Protein AF-A0AAV4IW61-F1 (afdb_monomer_lite)

Structure (mmCIF, N/CA/C/O backbone):
data_AF-A0AAV4IW61-F1
#
_entry.id   AF-A0AAV4IW61-F1
#
loop_
_atom_site.group_PDB
_atom_site.id
_atom_site.type_symbol
_atom_site.label_atom_id
_atom_site.label_alt_id
_atom_site.label_comp_id
_atom_site.label_asym_id
_atom_site.label_entity_id
_atom_site.label_seq_id
_atom_site.pdbx_PDB_ins_code
_atom_site.Cartn_x
_atom_site.Cartn_y
_atom_site.Cartn_z
_atom_site.occupancy
_atom_site.B_iso_or_equiv
_atom_site.auth_seq_id
_atom_site.auth_comp_id
_atom_site.auth_asym_id
_atom_site.auth_atom_id
_atom_site.pdbx_PDB_model_num
ATOM 1 N N . MET A 1 1 ? 26.195 14.854 27.427 1.00 45.41 1 MET A N 1
ATOM 2 C CA . MET A 1 1 ? 24.750 14.552 27.555 1.00 45.41 1 MET A CA 1
ATOM 3 C C . MET A 1 1 ? 24.148 14.431 26.154 1.00 45.41 1 MET A C 1
ATOM 5 O O . MET A 1 1 ? 24.002 15.440 25.475 1.00 45.41 1 MET A O 1
ATOM 9 N N . ILE A 1 2 ? 23.908 13.209 25.664 1.00 47.41 2 ILE A N 1
ATOM 10 C CA . ILE A 1 2 ? 23.413 12.971 24.295 1.00 47.41 2 ILE A CA 1
ATOM 11 C C . ILE A 1 2 ? 21.942 13.404 24.224 1.00 47.41 2 ILE A C 1
ATOM 13 O O . ILE A 1 2 ? 21.112 12.948 25.010 1.00 47.41 2 ILE A O 1
ATOM 17 N N . LYS A 1 3 ? 21.617 14.319 23.305 1.00 48.03 3 LYS A N 1
ATOM 18 C CA . LYS A 1 3 ? 20.256 14.839 23.116 1.00 48.03 3 LYS A CA 1
ATOM 19 C C . LYS A 1 3 ? 19.344 13.694 22.640 1.00 48.03 3 LYS A C 1
ATOM 21 O O . LYS A 1 3 ? 19.392 13.321 21.473 1.00 48.03 3 LYS A O 1
ATOM 26 N N . ARG A 1 4 ? 18.471 13.169 23.515 1.00 57.59 4 ARG A N 1
ATOM 27 C CA . ARG A 1 4 ? 17.447 12.120 23.245 1.00 57.59 4 ARG A CA 1
ATOM 28 C C . ARG A 1 4 ? 16.340 12.538 22.252 1.00 57.59 4 ARG A C 1
ATOM 30 O O . ARG A 1 4 ? 15.248 11.984 22.270 1.00 57.59 4 ARG A O 1
ATOM 37 N N . ARG A 1 5 ? 16.582 13.528 21.388 1.00 52.88 5 ARG A N 1
ATOM 38 C CA . ARG A 1 5 ? 15.567 14.106 20.490 1.00 52.88 5 ARG A CA 1
ATOM 39 C C . ARG A 1 5 ? 15.207 13.187 19.315 1.00 52.88 5 ARG A C 1
ATOM 41 O O . ARG A 1 5 ? 14.142 13.351 18.736 1.00 52.88 5 ARG A O 1
ATOM 48 N N . PHE A 1 6 ? 16.062 12.214 19.003 1.00 52.53 6 PHE A N 1
ATOM 49 C CA . PHE A 1 6 ? 15.903 11.299 17.870 1.00 52.53 6 PHE A CA 1
ATOM 50 C C . PHE A 1 6 ? 15.852 9.830 18.306 1.00 52.53 6 PHE A C 1
ATOM 52 O O . PHE A 1 6 ? 16.388 8.970 17.617 1.00 52.53 6 PHE A O 1
ATOM 59 N N . GLN A 1 7 ? 15.245 9.514 19.458 1.00 54.50 7 GLN A N 1
ATOM 60 C CA . GLN A 1 7 ? 14.867 8.119 19.697 1.00 54.50 7 GLN A CA 1
ATOM 61 C C . GLN A 1 7 ? 13.719 7.786 18.735 1.00 54.50 7 GLN A C 1
ATOM 63 O O . GLN A 1 7 ? 12.664 8.420 18.833 1.00 54.50 7 GLN A O 1
ATOM 68 N N . PRO A 1 8 ? 13.897 6.848 17.789 1.00 56.09 8 PRO A N 1
ATOM 69 C CA . PRO A 1 8 ? 12.793 6.445 16.942 1.00 56.09 8 PRO A CA 1
ATOM 70 C C . PRO A 1 8 ? 11.723 5.795 17.834 1.00 56.09 8 PRO A C 1
ATOM 72 O O . PRO A 1 8 ? 12.033 4.990 18.707 1.00 56.09 8 PRO A O 1
ATOM 75 N N . SER A 1 9 ? 10.442 6.116 17.619 1.00 58.41 9 SER A N 1
ATOM 76 C CA . SER A 1 9 ? 9.314 5.383 18.237 1.00 58.41 9 SER A CA 1
ATOM 77 C C . SER A 1 9 ? 9.185 3.943 17.715 1.00 58.41 9 SER A C 1
ATOM 79 O O . SER A 1 9 ? 8.286 3.196 18.104 1.00 58.41 9 SER A O 1
ATOM 81 N N . VAL A 1 10 ? 10.076 3.595 16.793 1.00 58.91 10 VAL A N 1
ATOM 82 C CA . VAL A 1 10 ? 10.196 2.347 16.074 1.00 58.91 10 VAL A CA 1
ATOM 83 C C . VAL A 1 10 ? 10.924 1.348 16.967 1.00 58.91 10 VAL A C 1
ATOM 85 O O . VAL A 1 10 ? 12.098 1.534 17.283 1.00 58.91 10 VAL A O 1
ATOM 88 N N . ASN A 1 11 ? 10.232 0.287 17.380 1.00 65.56 11 ASN A N 1
ATOM 89 C CA . ASN A 1 11 ? 10.890 -0.837 18.036 1.00 65.56 11 ASN A CA 1
ATOM 90 C C . ASN A 1 11 ? 11.551 -1.681 16.938 1.00 65.56 11 ASN A C 1
ATOM 92 O O . ASN A 1 11 ? 10.862 -2.354 16.167 1.00 65.56 11 ASN A O 1
ATOM 96 N N . ILE A 1 12 ? 12.871 -1.554 16.805 1.00 69.50 12 ILE A N 1
ATOM 97 C CA . ILE A 1 12 ? 13.660 -2.328 15.846 1.00 69.50 12 ILE A CA 1
ATOM 98 C C . ILE A 1 12 ? 13.653 -3.775 16.331 1.00 69.50 12 ILE A C 1
ATOM 100 O O . ILE A 1 12 ? 14.231 -4.084 17.369 1.00 69.50 12 ILE A O 1
ATOM 104 N N . ALA A 1 13 ? 12.974 -4.647 15.589 1.00 63.84 13 ALA A N 1
ATOM 105 C CA . ALA A 1 13 ? 12.848 -6.048 15.957 1.00 63.84 13 ALA A CA 1
ATOM 106 C C . ALA A 1 13 ? 14.094 -6.823 15.523 1.00 63.84 13 ALA A C 1
ATOM 108 O O . ALA A 1 13 ? 14.669 -7.550 16.328 1.00 63.84 13 ALA A O 1
ATOM 109 N N . GLN A 1 14 ? 14.513 -6.666 14.260 1.00 76.12 14 GLN A N 1
ATOM 110 C CA . GLN A 1 14 ? 15.687 -7.334 13.689 1.00 76.12 14 GLN A CA 1
ATOM 111 C C . GLN A 1 14 ? 16.243 -6.541 12.501 1.00 76.12 14 GLN A C 1
ATOM 113 O O . GLN A 1 14 ? 15.472 -6.025 11.698 1.00 76.12 14 GLN A O 1
ATOM 118 N N . THR A 1 15 ? 17.563 -6.524 12.335 1.00 81.69 15 THR A N 1
ATOM 119 C CA . THR A 1 15 ? 18.240 -6.004 11.135 1.00 81.69 15 THR A CA 1
ATOM 120 C C . THR A 1 15 ? 19.211 -7.065 10.630 1.00 81.69 15 THR A C 1
ATOM 122 O O . THR A 1 15 ? 19.866 -7.719 11.441 1.00 81.69 15 THR A O 1
ATOM 125 N N . ARG A 1 16 ? 19.280 -7.272 9.312 1.00 84.31 16 ARG A N 1
ATOM 126 C CA . ARG A 1 16 ? 20.153 -8.261 8.664 1.00 84.31 16 ARG A CA 1
ATOM 127 C C . ARG A 1 16 ? 20.730 -7.671 7.378 1.00 84.31 16 ARG A C 1
ATOM 129 O O . ARG A 1 16 ? 19.983 -7.072 6.609 1.00 84.31 16 ARG A O 1
ATOM 136 N N . SER A 1 17 ? 22.024 -7.851 7.144 1.00 82.06 17 SER A N 1
ATOM 137 C CA . SER A 1 17 ? 22.657 -7.611 5.845 1.00 82.06 17 SER A CA 1
ATOM 138 C C . SER A 1 17 ? 22.872 -8.940 5.123 1.00 82.06 17 SER A C 1
ATOM 140 O O . SER A 1 17 ? 23.081 -9.976 5.758 1.00 82.06 17 SER A O 1
ATOM 142 N N . PHE A 1 18 ? 22.786 -8.911 3.798 1.00 80.44 18 PHE A N 1
ATOM 143 C CA . PHE A 1 18 ? 23.004 -10.053 2.918 1.00 80.44 18 PHE A CA 1
ATOM 144 C C . PHE A 1 18 ? 24.086 -9.676 1.898 1.00 80.44 18 PHE A C 1
ATOM 146 O O . PHE A 1 18 ? 23.775 -9.119 0.839 1.00 80.44 18 PHE A O 1
ATOM 153 N N . PRO A 1 19 ? 25.363 -9.940 2.225 1.00 75.75 19 PRO A N 1
ATOM 154 C CA . PRO A 1 19 ? 26.474 -9.695 1.315 1.00 75.75 19 PRO A CA 1
ATOM 155 C C . PRO A 1 19 ? 26.331 -10.545 0.048 1.00 75.75 19 PRO A C 1
ATOM 157 O O . PRO A 1 19 ? 26.047 -11.740 0.134 1.00 75.75 19 PRO A O 1
ATOM 160 N N . GLY A 1 20 ? 26.512 -9.936 -1.126 1.00 73.81 20 GLY A N 1
ATOM 161 C CA . GLY A 1 20 ? 26.449 -10.641 -2.414 1.00 73.81 20 GLY A CA 1
ATOM 162 C C . GLY A 1 20 ? 25.045 -11.066 -2.863 1.00 73.81 20 GLY A C 1
ATOM 163 O O . GLY A 1 20 ? 24.922 -11.920 -3.736 1.00 73.81 20 GLY A O 1
ATOM 164 N N . ALA A 1 21 ? 23.986 -10.499 -2.273 1.00 64.75 21 ALA A N 1
ATOM 165 C CA . ALA A 1 21 ? 22.602 -10.800 -2.646 1.00 64.75 21 ALA A CA 1
ATOM 166 C C . ALA A 1 21 ? 22.164 -10.203 -3.998 1.00 64.75 21 ALA A C 1
ATOM 168 O O . ALA A 1 21 ? 21.116 -10.598 -4.506 1.00 64.75 21 ALA A O 1
ATOM 169 N N . ASP A 1 22 ? 22.945 -9.284 -4.576 1.00 69.06 22 ASP A N 1
ATOM 170 C CA . ASP A 1 22 ? 22.697 -8.709 -5.899 1.00 69.06 22 ASP A CA 1
ATOM 171 C C . AS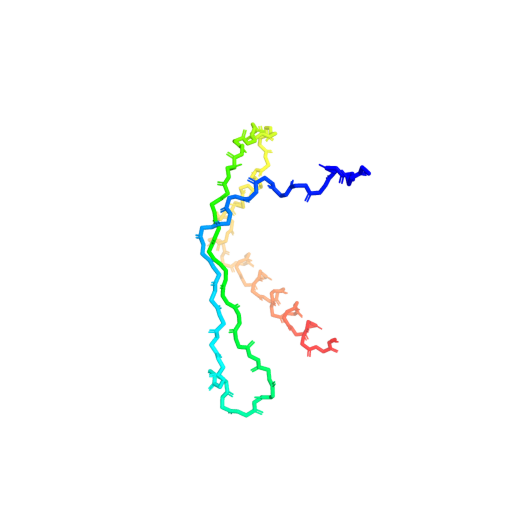P A 1 22 ? 23.861 -9.047 -6.843 1.00 69.06 22 ASP A C 1
ATOM 173 O O . ASP A 1 22 ? 25.007 -8.640 -6.634 1.00 69.06 22 ASP A O 1
ATOM 177 N N . VAL A 1 23 ? 23.588 -9.872 -7.857 1.00 61.16 23 VAL A N 1
ATOM 178 C CA . VAL A 1 23 ? 24.609 -10.408 -8.767 1.00 61.16 23 VAL A CA 1
ATOM 179 C C . VAL A 1 23 ? 24.939 -9.338 -9.807 1.00 61.16 23 VAL A C 1
ATOM 181 O O .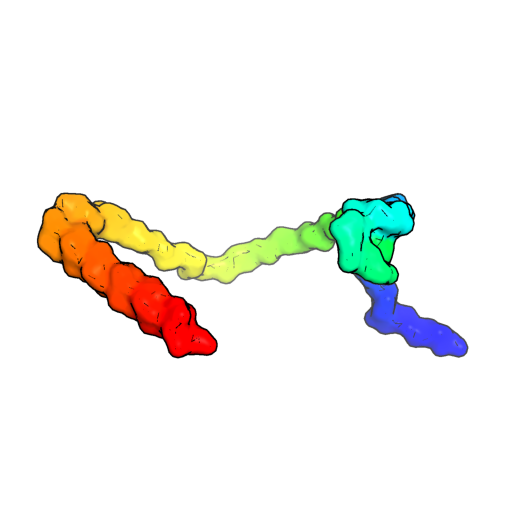 VAL A 1 23 ? 24.361 -9.311 -10.890 1.00 61.16 23 VAL A O 1
ATOM 184 N N . GLY A 1 24 ? 25.865 -8.441 -9.461 1.00 70.56 24 GLY A N 1
ATOM 185 C CA . GLY A 1 24 ? 26.369 -7.393 -10.359 1.00 70.56 24 GLY A CA 1
ATOM 186 C C . GLY A 1 24 ? 26.511 -5.999 -9.743 1.00 70.56 24 GLY A C 1
ATOM 187 O O . GLY A 1 24 ? 26.959 -5.092 -10.439 1.00 70.56 24 GLY A O 1
ATOM 188 N N . SER A 1 25 ? 26.165 -5.821 -8.464 1.00 70.56 25 SER A N 1
ATOM 189 C CA . SER A 1 25 ? 26.373 -4.575 -7.720 1.00 70.56 25 SER A CA 1
ATOM 190 C C . SER A 1 25 ? 27.410 -4.779 -6.611 1.00 70.56 25 SER A C 1
ATOM 192 O O . SER A 1 25 ? 27.489 -5.843 -6.003 1.00 70.56 25 SER A O 1
ATOM 194 N N . ASP A 1 26 ? 28.213 -3.754 -6.335 1.00 80.38 26 ASP A N 1
ATOM 195 C CA . ASP A 1 26 ? 29.104 -3.671 -5.172 1.00 80.38 26 ASP A CA 1
ATOM 196 C C . ASP A 1 26 ? 28.352 -3.306 -3.874 1.00 80.38 26 ASP A C 1
ATOM 198 O O . ASP A 1 26 ? 28.967 -3.074 -2.832 1.00 80.38 26 ASP A O 1
ATOM 202 N N . HIS A 1 27 ? 27.017 -3.253 -3.919 1.00 80.69 27 HIS A N 1
ATOM 203 C CA . HIS A 1 27 ? 26.164 -2.945 -2.778 1.00 80.69 27 HIS A CA 1
ATOM 204 C C . HIS A 1 27 ? 25.668 -4.201 -2.049 1.00 80.69 27 HIS A C 1
ATOM 206 O O . HIS A 1 27 ? 25.341 -5.225 -2.647 1.00 80.69 27 HIS A O 1
ATOM 212 N N . GLU A 1 28 ? 25.557 -4.101 -0.722 1.00 80.50 28 GLU A N 1
ATOM 213 C CA . GLU A 1 28 ? 24.954 -5.139 0.115 1.00 80.50 28 GLU A CA 1
ATOM 214 C C . GLU A 1 28 ? 23.463 -4.870 0.335 1.00 80.50 28 GLU A C 1
ATOM 216 O O . GLU A 1 28 ? 23.052 -3.754 0.669 1.00 80.50 28 GLU A O 1
ATOM 221 N N . LEU A 1 29 ? 22.641 -5.915 0.228 1.00 83.25 29 LEU A N 1
ATOM 222 C CA . LEU A 1 29 ? 21.232 -5.819 0.586 1.00 83.25 29 LEU A CA 1
ATOM 223 C C . LEU A 1 29 ? 21.101 -5.734 2.109 1.00 83.25 29 LEU A C 1
ATOM 225 O O . LEU A 1 29 ? 21.525 -6.636 2.830 1.00 83.25 29 LEU A O 1
ATOM 229 N N . VAL A 1 30 ? 20.447 -4.688 2.611 1.00 84.19 30 VAL A N 1
ATOM 230 C CA . VAL A 1 30 ? 20.158 -4.531 4.042 1.00 84.19 30 VAL A CA 1
ATOM 231 C C . VAL A 1 30 ? 18.653 -4.563 4.269 1.00 84.19 30 VAL A C 1
ATOM 233 O O . VAL A 1 30 ? 17.903 -3.776 3.697 1.00 84.19 30 VAL A O 1
ATOM 236 N N . VAL A 1 31 ? 18.206 -5.463 5.144 1.00 86.94 31 VAL A N 1
ATOM 237 C CA . VAL A 1 31 ? 16.801 -5.636 5.518 1.00 86.94 31 VAL A CA 1
ATOM 238 C C . VAL A 1 31 ? 16.622 -5.307 6.994 1.00 86.94 31 VAL A C 1
ATOM 240 O O . VAL A 1 31 ? 17.330 -5.822 7.858 1.00 86.94 31 VAL A O 1
ATOM 243 N N . MET A 1 32 ? 15.624 -4.482 7.301 1.00 86.62 32 MET A N 1
ATOM 244 C CA . MET A 1 32 ? 15.243 -4.143 8.669 1.00 86.62 32 MET A CA 1
ATOM 245 C C . MET A 1 32 ? 13.771 -4.474 8.900 1.00 86.62 32 MET A C 1
ATOM 247 O O . MET A 1 32 ? 12.894 -4.042 8.159 1.00 86.62 32 MET A O 1
ATOM 251 N N . THR A 1 33 ? 13.502 -5.207 9.974 1.00 84.50 33 THR A N 1
ATOM 252 C CA . THR A 1 33 ? 12.164 -5.463 10.502 1.00 84.50 33 THR A CA 1
ATOM 253 C C . THR A 1 33 ? 11.934 -4.578 11.712 1.00 84.50 33 THR A C 1
ATOM 255 O O . THR A 1 33 ? 12.702 -4.608 12.678 1.00 84.50 33 THR A O 1
ATOM 258 N N . PHE A 1 34 ? 10.846 -3.818 11.696 1.00 83.88 34 PHE A N 1
ATOM 259 C CA . PHE A 1 34 ? 10.500 -2.951 12.805 1.00 83.88 34 PHE A CA 1
ATOM 260 C C . PHE A 1 34 ? 9.004 -2.922 13.106 1.00 83.88 34 PHE A C 1
ATOM 262 O O . PHE A 1 34 ? 8.163 -3.004 12.214 1.00 83.88 34 PHE A O 1
ATOM 269 N N . ALA A 1 35 ? 8.676 -2.776 14.389 1.00 80.19 35 ALA A N 1
ATOM 270 C CA . ALA A 1 35 ? 7.310 -2.654 14.870 1.00 80.19 35 ALA A CA 1
ATOM 271 C C . ALA A 1 35 ? 6.918 -1.175 15.003 1.00 80.19 35 ALA A C 1
ATOM 273 O O . ALA A 1 35 ? 7.469 -0.429 15.821 1.00 80.19 35 ALA A O 1
ATOM 274 N N . LEU A 1 36 ? 5.931 -0.759 14.205 1.00 78.56 36 LEU A N 1
ATOM 275 C CA . LEU A 1 36 ? 5.336 0.574 14.266 1.00 78.56 36 LEU A CA 1
ATOM 276 C C . LEU A 1 36 ? 4.088 0.581 15.146 1.00 78.56 36 LEU A C 1
ATOM 278 O O . LEU A 1 36 ? 3.100 -0.095 14.864 1.00 78.56 36 LEU A O 1
ATOM 282 N N . ARG A 1 37 ? 4.083 1.437 16.169 1.00 79.06 37 ARG A N 1
ATOM 283 C CA . ARG A 1 37 ? 2.860 1.776 16.904 1.00 79.06 37 ARG A CA 1
ATOM 284 C C . ARG A 1 37 ? 2.148 2.915 16.183 1.00 79.06 37 ARG A C 1
ATOM 286 O O . ARG A 1 37 ? 2.438 4.087 16.413 1.00 79.06 37 ARG A O 1
ATOM 293 N N . LEU A 1 38 ? 1.220 2.571 15.298 1.00 78.81 38 LEU A N 1
ATOM 294 C CA . LEU A 1 38 ? 0.405 3.558 14.593 1.00 78.81 38 LEU A CA 1
ATOM 295 C C . LEU A 1 38 ? -0.713 4.076 15.507 1.00 78.81 38 LEU A C 1
ATOM 297 O O . LEU A 1 38 ? -1.408 3.305 16.168 1.00 78.81 38 LEU A O 1
ATOM 301 N N . LYS A 1 39 ? -0.922 5.394 15.528 1.00 81.44 39 LYS A N 1
ATOM 302 C CA . LYS A 1 39 ? -2.095 6.000 16.167 1.00 81.44 39 LYS A CA 1
ATOM 303 C C . LYS A 1 39 ? -3.216 6.091 15.140 1.00 81.44 39 LYS A C 1
ATOM 305 O O . LYS A 1 39 ? -3.018 6.633 14.055 1.00 81.44 39 LYS A O 1
ATOM 310 N N . LYS A 1 40 ? -4.417 5.628 15.498 1.00 78.75 40 LYS A N 1
ATOM 311 C CA . LYS A 1 40 ? -5.615 5.855 14.683 1.00 78.75 40 LYS A CA 1
ATOM 312 C C . LYS A 1 40 ? -5.867 7.358 14.600 1.00 78.75 40 LYS A C 1
ATOM 314 O O . LYS A 1 40 ? -6.262 7.983 15.585 1.00 78.75 40 LYS A O 1
ATOM 319 N N . ASN A 1 41 ? -5.627 7.941 13.432 1.00 75.44 41 ASN A N 1
ATOM 320 C CA . ASN A 1 41 ? -6.029 9.313 13.187 1.00 75.44 41 ASN A CA 1
ATOM 321 C C . ASN A 1 41 ? -7.559 9.325 13.063 1.00 75.44 41 ASN A C 1
ATOM 323 O O . ASN A 1 41 ? -8.127 8.524 12.312 1.00 75.44 41 ASN A O 1
ATOM 327 N N . LYS A 1 42 ? -8.249 10.178 13.833 1.00 76.31 42 LYS A N 1
ATOM 328 C CA . LYS A 1 42 ? -9.680 10.405 13.599 1.00 76.31 42 LYS A CA 1
ATOM 329 C C . LYS A 1 42 ? -9.757 10.969 12.185 1.00 76.31 42 LYS A C 1
ATOM 331 O O . LYS 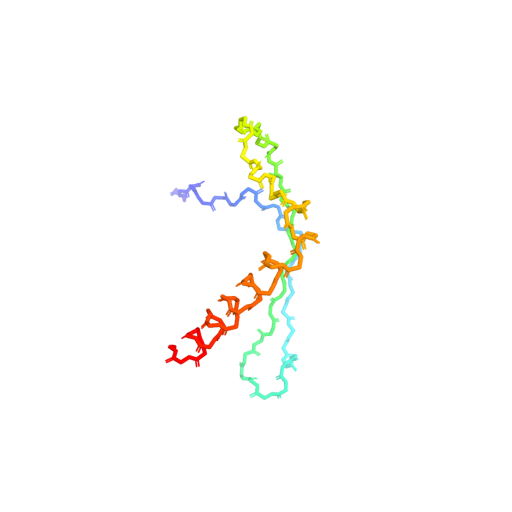A 1 42 ? -9.145 12.003 11.927 1.00 76.31 42 LYS A O 1
ATOM 336 N N . LYS A 1 43 ? -10.418 10.260 11.261 1.00 66.19 43 LYS A N 1
ATOM 337 C CA . LYS A 1 43 ? -10.641 10.780 9.908 1.00 66.19 43 LYS A CA 1
ATOM 338 C C . LYS A 1 43 ? -11.182 12.200 10.081 1.00 66.19 43 LYS A C 1
ATOM 340 O O . LYS A 1 43 ? -12.199 12.371 10.753 1.00 66.19 43 LYS A O 1
ATOM 345 N N . ARG A 1 44 ? -10.501 13.210 9.527 1.00 63.16 44 ARG A N 1
ATOM 346 C CA . ARG A 1 44 ? -11.195 14.466 9.226 1.00 63.16 44 ARG A CA 1
ATOM 347 C C . ARG A 1 44 ? -12.404 14.047 8.380 1.00 63.16 44 ARG A C 1
ATOM 349 O O . ARG A 1 44 ? -12.255 13.156 7.540 1.00 63.16 44 ARG A O 1
ATOM 356 N N . GLY A 1 45 ? -13.595 14.543 8.721 1.00 66.56 45 GLY A N 1
ATOM 357 C CA . GLY A 1 45 ? -14.853 14.147 8.079 1.00 66.56 45 GLY A CA 1
ATOM 358 C C . GLY A 1 45 ? -14.739 14.106 6.551 1.00 66.56 45 GLY A C 1
ATOM 359 O O . GLY A 1 45 ? -13.904 14.805 5.988 1.00 66.56 45 GLY A O 1
ATOM 360 N N . ASN A 1 46 ? -15.531 13.227 5.926 1.00 63.16 46 ASN A N 1
ATOM 361 C CA . ASN A 1 46 ? -15.586 12.915 4.490 1.00 63.16 46 ASN A CA 1
ATOM 362 C C . ASN A 1 46 ? -14.543 13.612 3.598 1.00 63.16 46 ASN A C 1
ATOM 364 O O . ASN A 1 46 ? -14.826 14.617 2.960 1.00 63.16 46 ASN A O 1
ATOM 368 N N . ILE A 1 47 ? -13.378 12.982 3.447 1.00 61.19 47 ILE A N 1
ATOM 369 C CA . ILE A 1 47 ? -12.585 13.123 2.221 1.00 61.19 47 ILE A CA 1
ATOM 370 C C . ILE A 1 47 ? -12.508 11.744 1.579 1.00 61.19 47 ILE A C 1
ATOM 372 O O . ILE A 1 47 ? -11.479 11.076 1.551 1.00 61.19 47 ILE A O 1
ATOM 376 N N . ARG A 1 48 ? -13.660 11.267 1.121 1.00 58.56 48 ARG A N 1
ATOM 377 C CA . ARG A 1 48 ? -13.690 10.329 0.010 1.00 58.56 48 ARG A CA 1
ATOM 378 C C . ARG A 1 48 ? -14.469 11.065 -1.057 1.00 58.56 48 ARG A C 1
ATOM 380 O O . ARG A 1 48 ? -15.688 11.155 -0.954 1.00 58.56 48 ARG A O 1
ATOM 387 N N . ILE A 1 49 ? -13.762 11.631 -2.033 1.00 63.44 49 ILE A N 1
ATOM 388 C CA . ILE A 1 49 ? -14.390 11.907 -3.321 1.00 63.44 49 ILE A CA 1
ATOM 389 C C . ILE A 1 49 ? -14.806 10.520 -3.800 1.00 63.44 49 ILE A C 1
ATOM 391 O O . ILE A 1 49 ? -13.978 9.698 -4.190 1.00 63.44 49 ILE A O 1
ATOM 395 N N . LYS A 1 50 ? -16.069 10.174 -3.561 1.00 65.00 50 LYS A N 1
ATOM 396 C CA . LYS A 1 50 ? -16.638 8.931 -4.045 1.00 65.00 50 LYS A CA 1
ATOM 397 C C . LYS A 1 50 ? -16.812 9.202 -5.529 1.00 65.00 50 LYS A C 1
ATOM 399 O O . LYS A 1 50 ? -17.705 9.956 -5.897 1.00 65.00 50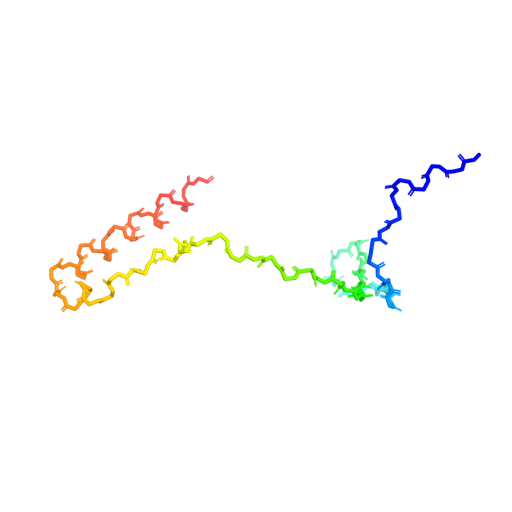 LYS A O 1
ATOM 404 N N . PHE A 1 51 ? -15.878 8.717 -6.342 1.00 73.88 51 PHE A N 1
ATOM 405 C CA . PHE A 1 51 ? -16.036 8.795 -7.784 1.00 73.88 51 PHE A CA 1
ATOM 406 C C . PHE A 1 51 ? -17.380 8.159 -8.123 1.00 73.88 51 PHE A C 1
ATOM 408 O O . PHE A 1 51 ? -17.681 7.050 -7.672 1.00 73.88 51 PHE A O 1
ATOM 415 N N . ASP A 1 52 ? -18.213 8.917 -8.825 1.00 77.06 52 ASP A N 1
ATOM 416 C CA . ASP A 1 52 ? -19.514 8.452 -9.270 1.00 77.06 52 ASP A CA 1
ATOM 417 C C . ASP A 1 52 ? -19.302 7.531 -10.473 1.00 77.06 52 ASP A C 1
ATOM 419 O O . ASP A 1 52 ? -19.283 7.961 -11.624 1.00 77.06 52 ASP A O 1
ATOM 423 N N . VAL A 1 53 ? -19.041 6.259 -10.174 1.00 80.19 53 VAL A N 1
ATOM 424 C CA . VAL A 1 53 ? -18.774 5.217 -11.173 1.00 80.19 53 VAL A CA 1
ATOM 425 C C . VAL A 1 53 ? -19.999 4.897 -12.024 1.00 80.19 53 VAL A C 1
ATOM 427 O O . VAL A 1 53 ? -19.849 4.293 -13.083 1.00 80.19 53 VAL A O 1
ATOM 430 N N . ASP A 1 54 ? -21.198 5.322 -11.615 1.00 84.44 54 ASP A N 1
ATOM 431 C CA . ASP A 1 54 ? -22.399 5.138 -12.428 1.00 84.44 54 ASP A CA 1
ATOM 432 C C . ASP A 1 54 ? -22.353 6.003 -13.692 1.00 84.44 54 ASP A C 1
ATOM 434 O O . ASP A 1 54 ? -22.869 5.591 -14.730 1.00 84.44 54 ASP A O 1
ATOM 438 N N . LYS A 1 55 ? -21.630 7.131 -13.663 1.00 81.50 55 LYS A N 1
ATOM 439 C CA . LYS A 1 55 ? -21.403 7.972 -14.849 1.00 81.50 55 LYS A CA 1
ATOM 440 C C . LYS A 1 55 ? -20.567 7.285 -15.928 1.00 81.50 55 LYS A C 1
ATOM 442 O O . LYS A 1 55 ? -20.725 7.605 -17.096 1.00 81.50 55 LYS A O 1
ATOM 447 N N . LEU A 1 56 ? -19.717 6.320 -15.568 1.00 82.69 56 LEU A N 1
ATOM 448 C CA . LEU A 1 56 ? -18.906 5.563 -16.534 1.00 82.69 56 LEU A CA 1
ATOM 449 C C . LEU A 1 56 ? -19.712 4.502 -17.298 1.00 82.69 56 LEU A C 1
ATOM 451 O O . LEU A 1 56 ? -19.179 3.883 -18.214 1.00 82.69 56 LEU A O 1
ATOM 455 N N . LYS A 1 57 ? -20.979 4.271 -16.928 1.00 87.75 57 LYS A N 1
ATOM 456 C CA . LYS A 1 57 ? -21.870 3.361 -17.662 1.00 87.75 57 LYS A CA 1
ATOM 457 C C . LYS A 1 57 ? -22.428 3.989 -18.939 1.00 87.75 57 LYS A C 1
ATOM 459 O O . LYS A 1 57 ? -22.870 3.250 -19.813 1.00 87.75 57 LYS A O 1
ATOM 464 N N . ASP A 1 58 ? -22.429 5.319 -19.043 1.00 92.31 58 ASP A N 1
ATOM 465 C CA . ASP A 1 58 ? -22.779 6.005 -20.286 1.00 92.31 58 ASP A CA 1
ATOM 466 C C . ASP A 1 58 ? -21.644 5.800 -21.307 1.00 92.31 58 ASP A C 1
ATOM 468 O O . ASP A 1 58 ? -20.506 6.207 -21.036 1.00 92.31 58 ASP A O 1
ATOM 472 N N . PRO A 1 59 ? -21.922 5.197 -22.477 1.00 90.62 59 PRO A N 1
ATOM 473 C CA . PRO A 1 59 ? -20.907 4.934 -23.492 1.00 90.62 59 PRO A CA 1
ATOM 474 C C . PRO A 1 59 ? -20.139 6.186 -23.930 1.00 90.62 59 PRO A C 1
ATOM 476 O O . PRO A 1 59 ? -18.937 6.102 -24.168 1.00 90.62 59 PRO A O 1
ATOM 479 N N . ASN A 1 60 ? -20.798 7.347 -23.988 1.00 89.31 60 ASN A N 1
ATOM 480 C CA . ASN A 1 60 ? -20.170 8.594 -24.435 1.00 89.31 60 ASN A CA 1
ATOM 481 C C . ASN A 1 60 ? -19.189 9.145 -23.391 1.00 89.31 60 ASN A C 1
ATOM 483 O O . ASN A 1 60 ? -18.150 9.724 -23.718 1.00 89.31 60 ASN A O 1
ATOM 487 N N . ILE A 1 61 ? -19.518 8.961 -22.111 1.00 86.94 61 ILE A N 1
ATOM 488 C CA . ILE A 1 61 ? -18.660 9.378 -20.999 1.00 86.94 61 ILE A CA 1
ATOM 489 C C . ILE A 1 61 ? -17.461 8.434 -20.902 1.00 86.94 61 ILE A C 1
ATOM 491 O O . ILE A 1 61 ? -16.339 8.884 -20.671 1.00 86.94 61 ILE A O 1
ATOM 495 N N . HIS A 1 62 ? -17.679 7.140 -21.136 1.00 89.50 62 HIS A N 1
ATOM 496 C CA . HIS A 1 62 ? -16.629 6.131 -21.126 1.00 89.50 62 HIS A CA 1
ATOM 497 C C . HIS A 1 62 ? -15.563 6.374 -22.205 1.00 89.50 62 HIS A C 1
ATOM 499 O O . HIS A 1 62 ? -14.372 6.361 -21.896 1.00 89.50 62 HIS A O 1
ATOM 505 N N . THR A 1 63 ? -15.966 6.642 -23.451 1.00 89.69 63 THR A N 1
ATOM 506 C CA . THR A 1 63 ? -15.021 6.907 -24.552 1.00 89.69 63 THR A CA 1
ATOM 507 C C . THR A 1 63 ? -14.200 8.170 -24.311 1.00 89.69 63 THR A C 1
ATOM 509 O O . THR A 1 63 ? -12.981 8.154 -24.461 1.00 89.69 63 THR A O 1
ATOM 512 N N . THR A 1 64 ? -14.852 9.247 -23.869 1.00 89.50 64 THR A N 1
ATOM 513 C CA . THR A 1 64 ? -14.179 10.517 -23.558 1.00 89.50 64 THR A CA 1
ATOM 514 C C . THR A 1 64 ? -13.184 10.346 -22.409 1.00 89.50 64 THR A C 1
ATOM 516 O O . THR A 1 64 ? -12.079 10.878 -22.444 1.00 89.50 64 THR A O 1
ATOM 519 N N . PHE A 1 65 ? -13.556 9.571 -21.388 1.00 88.00 65 PHE A N 1
ATOM 520 C CA . PHE A 1 65 ? -12.679 9.276 -20.260 1.00 88.00 65 PHE A CA 1
ATOM 521 C C . PHE A 1 65 ? -11.438 8.474 -20.678 1.00 88.00 65 PHE A C 1
ATOM 523 O O . PHE A 1 65 ? -10.341 8.784 -20.221 1.00 88.00 65 PHE A O 1
ATOM 530 N N . GLN A 1 66 ? -11.589 7.484 -21.563 1.00 89.31 66 GLN A N 1
ATOM 531 C CA . GLN A 1 66 ? -10.463 6.702 -22.083 1.00 89.31 66 GLN A CA 1
ATOM 532 C C . GLN A 1 66 ? -9.488 7.547 -22.908 1.00 89.31 66 GLN A C 1
ATOM 534 O O . GLN A 1 66 ? -8.287 7.470 -22.662 1.00 89.31 66 GLN A O 1
ATOM 539 N N . ALA A 1 67 ? -9.993 8.393 -23.811 1.00 88.88 67 ALA A N 1
ATOM 540 C CA . ALA A 1 67 ? -9.153 9.270 -24.629 1.00 88.88 67 ALA A CA 1
ATOM 541 C C . ALA A 1 67 ? -8.271 10.191 -23.766 1.00 88.88 67 ALA A C 1
ATOM 543 O O . ALA A 1 67 ? -7.064 10.274 -23.976 1.00 88.88 67 ALA A O 1
ATOM 544 N N . ASN A 1 68 ? -8.849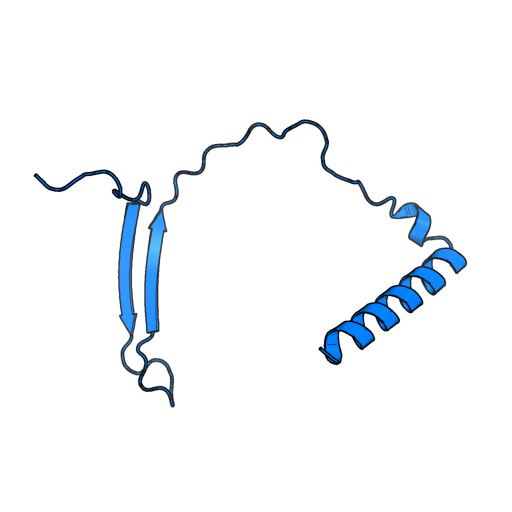 10.796 -22.722 1.00 87.19 68 ASN A N 1
ATOM 545 C CA . ASN A 1 68 ? -8.105 11.663 -21.804 1.00 87.19 68 ASN A CA 1
ATOM 546 C C . ASN A 1 68 ? -7.000 10.907 -21.041 1.00 87.19 68 ASN A C 1
ATOM 548 O O . ASN A 1 68 ? -5.910 11.435 -20.843 1.00 87.19 68 ASN A O 1
ATOM 552 N N . ILE A 1 69 ? -7.252 9.657 -20.628 1.00 90.44 69 ILE A N 1
ATOM 553 C CA . ILE A 1 69 ? -6.224 8.836 -19.966 1.00 90.44 69 ILE A CA 1
ATOM 554 C C . ILE A 1 69 ? -5.064 8.543 -20.920 1.00 90.44 69 ILE A C 1
ATOM 556 O O . ILE A 1 69 ? -3.905 8.553 -20.504 1.00 90.44 69 ILE A O 1
ATOM 560 N N . GLU A 1 70 ? -5.357 8.251 -22.185 1.00 87.50 70 GLU A N 1
ATOM 561 C CA . GLU A 1 70 ? -4.332 7.948 -23.184 1.00 87.50 70 GLU A CA 1
ATOM 562 C C . GLU A 1 70 ? -3.451 9.165 -23.489 1.00 87.50 70 GLU A C 1
ATOM 564 O O . GLU A 1 70 ? -2.227 9.020 -23.560 1.00 87.50 70 GLU A O 1
ATOM 569 N N . GLU A 1 71 ? -4.041 10.359 -23.580 1.00 86.88 71 GLU A N 1
ATOM 570 C CA . GLU A 1 71 ? -3.313 11.627 -23.724 1.00 86.88 71 GLU A CA 1
ATOM 571 C C . GLU A 1 71 ? -2.388 11.896 -22.523 1.00 86.88 71 GLU A C 1
ATOM 573 O O . GLU A 1 71 ? -1.196 12.185 -22.695 1.00 86.88 71 GLU A O 1
ATOM 578 N N . ASP A 1 72 ? -2.893 11.712 -21.301 1.00 82.94 72 ASP A N 1
ATOM 579 C CA . ASP A 1 72 ? -2.122 11.893 -20.067 1.00 82.94 72 ASP A CA 1
ATOM 580 C C . ASP A 1 72 ? -0.954 10.895 -19.961 1.00 82.94 72 ASP A C 1
ATOM 582 O O . ASP A 1 72 ? 0.169 11.257 -19.584 1.00 82.94 72 ASP A O 1
ATOM 586 N N . LEU A 1 73 ? -1.174 9.635 -20.346 1.00 80.06 73 LEU A N 1
ATOM 587 C CA . LEU A 1 73 ? -0.123 8.614 -20.389 1.00 80.06 73 LEU A CA 1
ATOM 588 C C . LEU A 1 73 ? 0.947 8.925 -21.441 1.00 80.06 73 LEU A C 1
ATOM 590 O O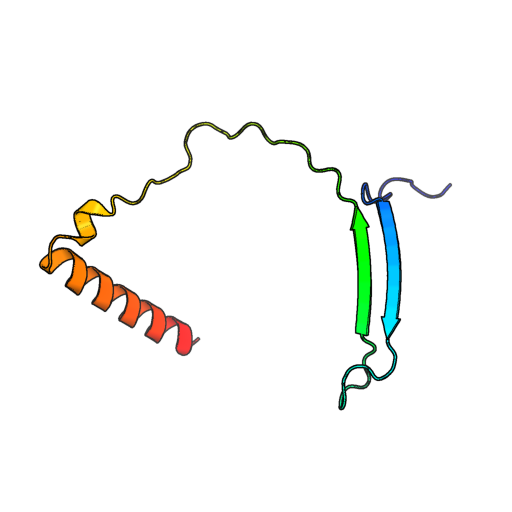 . LEU A 1 73 ? 2.127 8.633 -21.219 1.00 80.06 73 LEU A O 1
ATOM 594 N N . HIS A 1 74 ? 0.557 9.505 -22.577 1.00 76.25 74 HIS A N 1
ATOM 595 C CA . HIS A 1 74 ? 1.495 9.896 -23.624 1.00 76.25 74 HIS A CA 1
ATOM 596 C C . HIS A 1 74 ? 2.355 11.092 -23.210 1.00 76.25 74 HIS A C 1
ATOM 598 O O . HIS A 1 74 ? 3.565 11.073 -23.444 1.00 76.25 74 HIS A O 1
ATOM 604 N N . SER A 1 75 ? 1.764 12.094 -22.552 1.00 73.12 75 SER A N 1
ATOM 605 C CA . SER A 1 75 ? 2.507 13.259 -22.053 1.00 73.12 75 SER A CA 1
ATOM 606 C C . SER A 1 75 ? 3.518 12.883 -20.962 1.00 73.12 75 SER A C 1
ATOM 608 O O . SER A 1 75 ? 4.639 13.385 -20.957 1.00 73.12 75 SER A O 1
ATOM 610 N N . THR A 1 76 ? 3.170 11.922 -20.099 1.00 69.81 76 THR A N 1
ATOM 611 C CA . THR A 1 76 ? 4.025 11.462 -18.990 1.00 69.81 76 THR A CA 1
ATOM 612 C C . THR A 1 76 ? 5.228 10.634 -19.462 1.00 69.81 76 THR A C 1
ATOM 614 O O . THR A 1 76 ? 6.236 10.565 -18.769 1.00 69.81 76 THR A O 1
ATOM 617 N N . ARG A 1 77 ? 5.161 9.998 -20.640 1.00 60.03 77 ARG A N 1
ATOM 618 C CA . ARG A 1 77 ? 6.272 9.198 -21.199 1.00 60.03 77 ARG A CA 1
ATOM 619 C C . ARG A 1 77 ? 7.345 10.023 -21.914 1.00 60.03 77 ARG A C 1
ATOM 621 O O . ARG A 1 77 ? 8.363 9.457 -22.302 1.00 60.03 77 ARG A O 1
ATOM 628 N N . LEU A 1 78 ? 7.110 11.317 -22.124 1.00 55.91 78 LEU A N 1
ATOM 629 C CA . LEU A 1 78 ? 8.004 12.216 -22.862 1.00 55.91 78 LEU A CA 1
ATOM 630 C C . LEU A 1 78 ? 8.691 13.270 -21.971 1.00 55.91 78 LEU A C 1
ATOM 632 O O . LEU A 1 78 ? 9.350 14.161 -22.507 1.00 55.91 78 LEU A O 1
ATOM 636 N N . GLY A 1 79 ? 8.560 13.170 -20.643 1.00 46.19 79 GLY A N 1
ATOM 637 C CA . GLY A 1 79 ? 9.279 13.983 -19.652 1.00 46.19 79 GLY A CA 1
ATOM 638 C C . GLY A 1 79 ? 10.131 13.124 -18.732 1.00 46.19 79 GLY A C 1
ATOM 639 O O . GLY A 1 79 ? 11.191 13.627 -18.302 1.00 46.19 79 GLY A O 1
#

Organism: NCBI:txid1093978

Foldseek 3Di:
DDPPPPPPPKAFPDKDWAPPPDPPDPDIDIDTDIDDDDDPDPPPPDPDPPPPCVQCVPPVSVVVVVVVVVVVVVVVVVD

Secondary structure (DSSP, 8-state):
---GGG--S-EEEEEEEETT-STT-SPPEEEEEEE-----PPPPS-------GGGGGSHHHHHHHHHHHHHHHHHHTT-

Radius of gyration: 24.01 Å; chains: 1; bounding box: 52×26×52 Å

Sequence (79 aa):
MIKRRFQPSVNIAQTRSFPGADVGSDHELVVMTFALRLKKNKKRGNIRIKFDVDKLKDPNIHTTFQANIEEDLHSTRLG

pLDDT: mean 74.25, std 12.53, range [45.41, 92.31]